Protein AF-X0XQC6-F1 (afdb_monomer_lite)

Sequence (121 aa):
GDVLLTGLYGLITTVMGTFATTIQLWHTPTLGAVQVDLCGAHATISDYLAGTFFTITGAHGDAMVSGNGTEGVGVASFETNLVILVPGTISLNVGAAGNDGVIQWVIHWIPLSEQSDLVLA

Secondary structure (DSSP, 8-state):
--EEEEEEEEEEEE---SS-B-EEEEEEETTT---EESSBPPS-B-SPPTT-EEE--SSTTPBPEE-TT-TTSPPTTGGG--EEE-SEEEEEEE-SS----EEEEEEEEEESSTT------

Radius of gyration: 14.42 Å; chains: 1; bounding box: 34×27×37 Å

Foldseek 3Di:
DKKKWLWKKKFWQFFKAQDWKKKFKWWQAPPPRDIFGQEAIAPTDHRAHGQKMWTGLRDGHHYIDIPGVVRVDYDPRSRRVTDMDHDTDMDMDMPPTDIPIDIDMDTDIDDPDPPDDDDDD

Structure (mmCIF, N/CA/C/O backbone):
data_AF-X0XQC6-F1
#
_entry.id   AF-X0XQC6-F1
#
loop_
_atom_site.group_PDB
_atom_site.id
_atom_site.type_symbol
_atom_site.label_atom_id
_atom_site.label_alt_id
_atom_site.label_comp_id
_atom_site.label_asym_id
_atom_site.label_entity_id
_atom_site.label_seq_id
_atom_site.pdbx_PDB_ins_code
_atom_site.Cartn_x
_atom_site.Cartn_y
_atom_s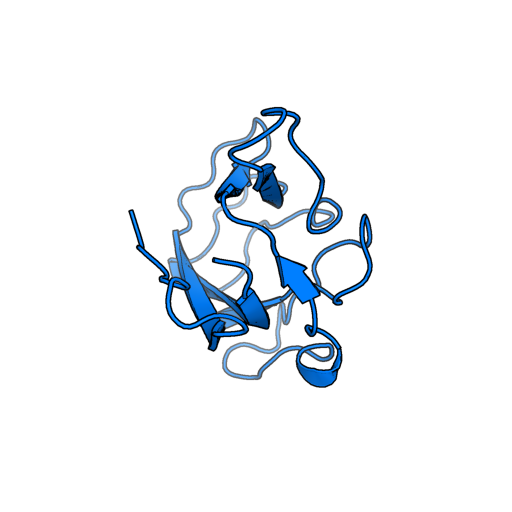ite.Cartn_z
_atom_site.occupancy
_atom_site.B_iso_or_equiv
_atom_site.auth_seq_id
_atom_site.auth_comp_id
_atom_site.auth_asym_id
_atom_site.auth_atom_id
_atom_site.pdbx_PDB_model_num
ATOM 1 N N . GLY A 1 1 ? -15.294 0.545 13.118 1.00 87.50 1 GLY A N 1
ATOM 2 C CA . GLY A 1 1 ? -14.548 0.804 14.365 1.00 87.50 1 GLY A CA 1
ATOM 3 C C . GLY A 1 1 ? -13.092 1.066 14.038 1.00 87.50 1 GLY A C 1
ATOM 4 O O . GLY A 1 1 ? -12.714 0.876 12.887 1.00 87.50 1 GLY A O 1
ATOM 5 N N . ASP A 1 2 ? -12.296 1.482 15.023 1.00 92.88 2 ASP A N 1
ATOM 6 C CA . ASP A 1 2 ? -10.854 1.717 14.854 1.00 92.88 2 ASP A CA 1
ATOM 7 C C . ASP A 1 2 ? -10.100 0.409 14.551 1.00 92.88 2 ASP A C 1
ATOM 9 O O . ASP A 1 2 ? -10.469 -0.673 15.027 1.00 92.88 2 ASP A O 1
ATOM 13 N N . VAL A 1 3 ? -9.023 0.492 13.775 1.00 94.56 3 VAL A N 1
ATOM 14 C CA . VAL A 1 3 ? -8.181 -0.655 13.410 1.00 94.56 3 VAL A CA 1
ATOM 15 C C . VAL A 1 3 ? -6.715 -0.355 13.675 1.00 94.56 3 VAL A C 1
ATOM 17 O O . VAL A 1 3 ? -6.263 0.776 13.517 1.00 94.56 3 VAL A O 1
ATOM 20 N N . LEU A 1 4 ? -5.961 -1.385 14.048 1.00 93.31 4 LEU A N 1
ATOM 21 C CA . LEU A 1 4 ? -4.507 -1.348 14.018 1.00 93.31 4 LEU A CA 1
ATOM 22 C C . LEU A 1 4 ? -4.056 -1.920 12.679 1.00 93.31 4 LEU A C 1
ATOM 24 O O . LEU A 1 4 ? -4.170 -3.122 12.444 1.00 93.31 4 LEU A O 1
ATOM 28 N N . LEU A 1 5 ? -3.541 -1.062 11.809 1.00 91.88 5 LEU A N 1
ATOM 29 C CA . LEU A 1 5 ? -2.798 -1.470 10.631 1.00 91.88 5 LEU A CA 1
ATOM 30 C C . LEU A 1 5 ? -1.484 -2.100 11.095 1.00 91.88 5 LEU A C 1
ATOM 32 O O . LEU A 1 5 ? -0.749 -1.484 11.864 1.00 91.88 5 LEU A O 1
ATOM 36 N N . THR A 1 6 ? -1.209 -3.328 10.661 1.00 90.69 6 THR A N 1
ATOM 37 C CA . THR A 1 6 ? 0.029 -4.052 10.994 1.00 90.69 6 THR A CA 1
ATOM 38 C C . THR A 1 6 ? 0.934 -4.268 9.789 1.00 90.69 6 THR A C 1
ATOM 40 O O . THR A 1 6 ? 2.108 -4.591 9.945 1.00 90.69 6 THR A O 1
ATOM 43 N N . GLY A 1 7 ? 0.407 -4.070 8.583 1.00 89.56 7 GLY A N 1
ATOM 44 C CA . GLY A 1 7 ? 1.179 -4.074 7.352 1.00 89.56 7 GLY A CA 1
ATOM 45 C C . GLY A 1 7 ? 0.375 -3.482 6.206 1.00 89.56 7 GLY A C 1
ATOM 46 O O . GLY A 1 7 ? -0.808 -3.779 6.051 1.00 89.56 7 GLY A O 1
ATOM 47 N N . LEU A 1 8 ? 1.026 -2.660 5.391 1.00 91.88 8 LEU A N 1
ATOM 48 C CA . LEU A 1 8 ? 0.468 -2.108 4.164 1.00 91.88 8 LEU A CA 1
ATOM 49 C C . LEU A 1 8 ? 1.566 -2.093 3.118 1.00 91.88 8 LEU A C 1
ATOM 51 O O . LEU A 1 8 ? 2.580 -1.422 3.302 1.00 91.88 8 LEU A O 1
ATOM 55 N N . TYR A 1 9 ? 1.356 -2.823 2.030 1.00 91.50 9 TYR A N 1
ATOM 56 C CA . TYR A 1 9 ? 2.328 -2.863 0.954 1.00 91.50 9 TYR A CA 1
ATOM 57 C C . TYR A 1 9 ? 1.686 -2.924 -0.418 1.00 91.50 9 TYR A C 1
ATOM 59 O O . TYR A 1 9 ? 0.596 -3.467 -0.598 1.00 91.50 9 TYR A O 1
ATOM 67 N N . GLY A 1 10 ? 2.400 -2.354 -1.380 1.00 93.25 10 GLY A N 1
ATOM 68 C CA . GLY A 1 10 ? 2.106 -2.447 -2.797 1.00 93.25 10 GLY A CA 1
ATOM 69 C C . GLY A 1 10 ? 3.060 -3.429 -3.462 1.00 93.25 10 GLY A C 1
ATOM 70 O O . GLY A 1 10 ? 4.248 -3.459 -3.147 1.00 93.25 10 GLY A O 1
ATOM 71 N N . LEU A 1 11 ? 2.551 -4.219 -4.395 1.00 93.88 11 LEU A N 1
ATOM 72 C CA . LEU A 1 11 ? 3.332 -5.068 -5.285 1.00 93.88 11 LEU A CA 1
ATOM 73 C C . LEU A 1 11 ? 3.068 -4.632 -6.721 1.00 93.88 11 LEU A C 1
ATOM 75 O O . LEU A 1 11 ? 1.923 -4.676 -7.177 1.00 93.88 11 LEU A O 1
ATOM 79 N N . ILE A 1 12 ? 4.113 -4.250 -7.453 1.00 93.94 12 ILE A N 1
ATOM 80 C CA . ILE A 1 12 ? 3.983 -4.047 -8.896 1.00 93.94 12 ILE A CA 1
ATOM 81 C C . ILE A 1 12 ? 3.737 -5.404 -9.550 1.00 93.94 12 ILE A C 1
ATOM 83 O O . ILE A 1 12 ? 4.569 -6.309 -9.486 1.00 93.94 12 ILE A O 1
ATOM 87 N N . THR A 1 13 ? 2.591 -5.523 -10.208 1.00 95.12 13 THR A N 1
ATOM 88 C CA . THR A 1 13 ? 2.195 -6.709 -10.980 1.00 95.12 13 THR A CA 1
ATOM 89 C C . THR A 1 13 ? 2.429 -6.517 -12.476 1.00 95.12 13 THR A C 1
ATOM 91 O O . THR A 1 13 ? 2.660 -7.488 -13.189 1.00 95.12 13 THR A O 1
ATOM 94 N N . THR A 1 14 ? 2.427 -5.265 -12.943 1.00 95.19 14 THR A N 1
ATOM 95 C CA . THR A 1 14 ? 2.750 -4.874 -14.321 1.00 95.19 14 THR A CA 1
ATOM 96 C C . THR A 1 14 ? 3.786 -3.764 -14.289 1.00 95.19 14 THR A C 1
ATOM 98 O O . THR A 1 14 ? 3.573 -2.780 -13.586 1.00 95.19 14 THR A O 1
ATOM 101 N N . VAL A 1 15 ? 4.880 -3.936 -15.039 1.00 93.31 15 VAL A N 1
ATOM 102 C CA . VAL A 1 15 ? 6.027 -3.012 -15.105 1.00 93.31 15 VAL A CA 1
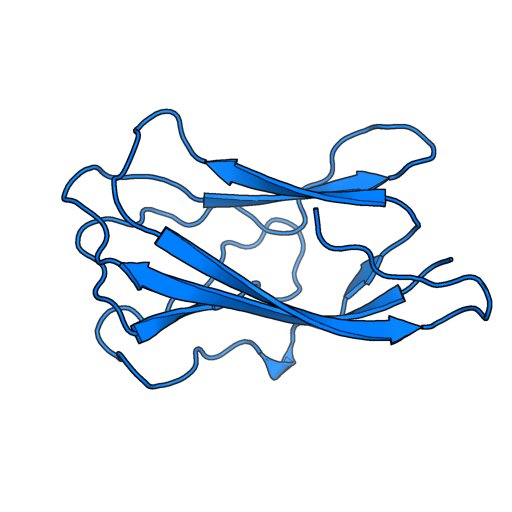ATOM 103 C C . VAL A 1 15 ? 5.565 -1.560 -15.252 1.00 93.31 15 VAL A C 1
ATOM 105 O O . VAL A 1 15 ? 4.695 -1.267 -16.072 1.00 93.31 15 VAL A O 1
ATOM 108 N N . MET A 1 16 ? 6.163 -0.656 -14.476 1.00 93.44 16 MET A N 1
ATOM 109 C CA . MET A 1 16 ? 5.921 0.778 -14.623 1.00 93.44 16 MET A CA 1
ATOM 110 C C . MET A 1 16 ? 6.582 1.271 -15.910 1.00 93.44 16 MET A C 1
ATOM 112 O O . MET A 1 16 ? 7.739 0.956 -16.178 1.00 93.44 16 MET A O 1
ATOM 116 N N . GLY A 1 17 ? 5.876 2.089 -16.681 1.00 91.88 17 GLY A N 1
ATOM 117 C CA . GLY A 1 17 ? 6.438 2.784 -17.833 1.00 91.88 17 GLY A CA 1
ATOM 118 C C . GLY A 1 17 ? 7.489 3.830 -17.447 1.00 91.88 17 GLY A C 1
ATOM 119 O O . GLY A 1 17 ? 7.773 4.070 -16.269 1.00 91.88 17 GLY A O 1
ATOM 120 N N . THR A 1 18 ? 8.008 4.508 -18.467 1.00 91.25 18 THR A N 1
ATOM 121 C CA . THR A 1 18 ? 9.096 5.496 -18.363 1.00 91.25 18 THR A CA 1
ATOM 122 C C . THR A 1 18 ? 8.656 6.842 -17.781 1.00 91.25 18 THR A C 1
ATOM 124 O O . THR A 1 18 ? 9.492 7.685 -17.451 1.00 91.25 18 THR A O 1
ATOM 127 N N . PHE A 1 19 ? 7.347 7.083 -17.657 1.00 91.38 19 PHE A N 1
ATOM 128 C CA . PHE A 1 19 ? 6.832 8.311 -17.062 1.00 91.38 19 PHE A CA 1
ATOM 129 C C . PHE A 1 19 ? 7.058 8.316 -15.551 1.00 91.38 19 PHE A C 1
ATOM 131 O O . PHE A 1 19 ? 6.563 7.455 -14.826 1.00 91.38 19 PHE A O 1
ATOM 138 N N . ALA A 1 20 ? 7.795 9.326 -15.092 1.00 90.19 20 ALA A N 1
ATOM 139 C CA . ALA A 1 20 ? 8.021 9.610 -13.685 1.00 90.19 20 ALA A CA 1
ATOM 140 C C . ALA A 1 20 ? 6.706 9.969 -12.979 1.00 90.19 20 ALA A C 1
ATOM 142 O O . ALA A 1 20 ? 6.171 11.065 -13.162 1.00 90.19 20 ALA A O 1
ATOM 143 N N . THR A 1 21 ? 6.219 9.061 -12.139 1.00 92.00 21 THR A N 1
ATOM 144 C CA . THR A 1 21 ? 4.983 9.236 -11.371 1.00 92.00 21 THR A CA 1
ATOM 145 C C . THR A 1 21 ? 5.291 9.213 -9.880 1.00 92.00 21 THR A C 1
ATOM 147 O O . THR A 1 21 ? 6.165 8.483 -9.429 1.00 92.00 21 THR A O 1
ATOM 150 N N . THR A 1 22 ? 4.589 10.009 -9.083 1.00 93.25 22 THR A N 1
ATOM 151 C CA . THR A 1 22 ? 4.646 9.910 -7.619 1.00 93.25 22 THR A CA 1
ATOM 152 C C . THR A 1 22 ? 3.413 9.178 -7.115 1.00 93.25 22 THR A C 1
ATOM 154 O O . THR A 1 22 ? 2.336 9.286 -7.703 1.00 93.25 22 THR A O 1
ATOM 157 N N . ILE A 1 23 ? 3.568 8.428 -6.028 1.00 93.31 23 ILE A N 1
ATOM 158 C CA . ILE A 1 23 ? 2.457 7.763 -5.346 1.00 93.31 23 ILE A CA 1
ATOM 159 C C . ILE A 1 23 ? 2.461 8.145 -3.875 1.00 93.31 23 ILE A C 1
ATOM 161 O O . ILE A 1 23 ? 3.522 8.283 -3.267 1.00 93.31 23 ILE A O 1
ATOM 165 N N . GLN A 1 24 ? 1.276 8.322 -3.307 1.00 93.62 24 GLN A N 1
ATOM 166 C CA . GLN A 1 24 ? 1.066 8.653 -1.904 1.00 93.62 24 GLN A CA 1
ATOM 167 C C . GLN A 1 24 ? -0.204 7.968 -1.404 1.00 93.62 24 GLN A C 1
ATOM 169 O O . GLN A 1 24 ? -1.163 7.818 -2.156 1.00 93.62 24 GLN A O 1
ATOM 174 N N . LEU A 1 25 ? -0.221 7.556 -0.140 1.00 93.75 25 LEU A N 1
ATOM 175 C CA . LEU A 1 25 ? -1.418 7.026 0.500 1.00 93.75 25 LEU A CA 1
ATOM 176 C C . LEU A 1 25 ? -2.013 8.078 1.429 1.00 93.75 25 LEU A C 1
ATOM 178 O O . LEU A 1 25 ? -1.316 8.689 2.245 1.00 93.75 25 LEU A O 1
ATOM 182 N N . TRP A 1 26 ? -3.319 8.261 1.306 1.00 94.19 26 TRP A N 1
ATOM 183 C CA . TRP A 1 26 ? -4.101 9.181 2.113 1.00 94.19 26 TRP A CA 1
ATOM 184 C C . TRP A 1 26 ? -5.113 8.428 2.949 1.00 94.19 26 TRP A C 1
ATOM 186 O O . TRP A 1 26 ? -5.678 7.436 2.497 1.00 94.19 26 TRP A O 1
ATOM 196 N N . HIS A 1 27 ? -5.373 8.935 4.146 1.00 94.00 27 HIS A N 1
ATOM 197 C CA . HIS A 1 27 ? -6.487 8.510 4.971 1.00 94.00 27 HIS A CA 1
ATOM 198 C C . HIS A 1 27 ? -7.483 9.660 5.114 1.00 94.00 27 HIS A C 1
ATOM 200 O O . HIS A 1 27 ? -7.119 10.758 5.530 1.00 94.00 27 HIS A O 1
ATOM 206 N N . THR A 1 28 ? -8.750 9.397 4.810 1.00 94.94 28 THR A N 1
ATOM 207 C CA . THR A 1 28 ? -9.844 10.349 5.017 1.00 94.94 28 THR A CA 1
ATOM 208 C C . THR A 1 28 ? -10.780 9.797 6.090 1.00 94.94 28 THR A C 1
ATOM 210 O O . THR A 1 28 ? -11.549 8.872 5.800 1.00 94.94 28 THR A O 1
ATOM 213 N N . PRO A 1 29 ? -10.737 10.333 7.324 1.00 94.56 29 PRO A N 1
ATOM 214 C CA . PRO A 1 29 ? -11.663 9.959 8.383 1.00 94.56 29 PRO A CA 1
ATOM 215 C C . PRO A 1 29 ? -13.114 10.254 7.993 1.00 94.56 29 PRO A C 1
ATOM 217 O O . PRO A 1 29 ? -13.424 11.302 7.423 1.00 94.56 29 PRO A O 1
ATOM 220 N N . THR A 1 30 ? -14.024 9.354 8.363 1.00 92.94 30 THR A N 1
ATOM 221 C CA . THR A 1 30 ? -15.472 9.503 8.122 1.00 92.94 30 THR A CA 1
ATOM 222 C C . THR A 1 30 ? -16.025 10.735 8.837 1.00 92.94 30 THR A C 1
ATOM 224 O O . THR A 1 30 ? -16.863 11.461 8.306 1.00 92.94 30 THR A O 1
ATOM 227 N N . LEU A 1 31 ? -15.537 10.985 10.054 1.00 89.75 31 LEU A N 1
ATOM 228 C CA . LEU A 1 31 ? -15.865 12.169 10.841 1.00 89.75 31 LEU A CA 1
ATOM 229 C C . LEU A 1 31 ? -14.817 13.252 10.574 1.00 89.75 31 LEU A C 1
ATOM 231 O O . LEU A 1 31 ? -13.625 13.026 10.750 1.00 89.75 31 LEU A O 1
ATOM 235 N N . GLY A 1 32 ? -15.262 14.437 10.161 1.00 81.62 32 GLY A N 1
ATOM 236 C CA . GLY A 1 32 ? -14.391 15.577 9.857 1.00 81.62 32 GLY A CA 1
ATOM 237 C C . GLY A 1 32 ? -13.966 15.677 8.389 1.00 81.62 32 GLY A C 1
ATOM 238 O O . GLY A 1 32 ? -13.759 16.794 7.930 1.00 81.62 32 GLY A O 1
ATOM 239 N N . ALA A 1 33 ? -13.911 14.561 7.646 1.00 83.12 33 ALA A N 1
ATOM 240 C CA . ALA A 1 33 ? -13.690 14.498 6.191 1.00 83.12 33 ALA A CA 1
ATOM 241 C C . ALA A 1 33 ? -12.462 15.274 5.661 1.00 83.12 33 ALA A C 1
ATOM 243 O O . ALA A 1 33 ? -12.389 15.597 4.475 1.00 83.12 33 ALA A O 1
ATOM 244 N N . VAL A 1 34 ? -11.487 15.566 6.526 1.00 91.56 34 VAL A N 1
ATOM 245 C CA . VAL A 1 34 ? -10.213 16.176 6.136 1.00 91.56 34 VAL A CA 1
ATOM 246 C C . VAL A 1 34 ? -9.238 15.062 5.803 1.00 91.56 34 VAL A C 1
ATOM 248 O O . VAL A 1 34 ? -8.988 14.180 6.619 1.00 91.56 34 VAL A O 1
ATOM 251 N N . GLN A 1 35 ? -8.686 15.118 4.601 1.00 91.19 35 GLN A N 1
ATOM 252 C CA . GLN A 1 35 ? -7.678 14.178 4.151 1.00 91.19 35 GLN A CA 1
ATOM 253 C C . GLN A 1 35 ? -6.373 14.360 4.935 1.00 91.19 35 GLN A C 1
ATOM 255 O O . GLN A 1 35 ? -5.889 15.482 5.094 1.00 91.19 35 GLN A O 1
ATOM 260 N N . VAL A 1 36 ? -5.806 13.253 5.404 1.00 91.56 36 VAL A N 1
ATOM 261 C CA . VAL A 1 36 ? -4.548 13.203 6.151 1.00 91.56 36 VAL A CA 1
ATOM 262 C C . VAL A 1 36 ? -3.558 12.318 5.406 1.00 91.56 36 VAL A C 1
ATOM 264 O O . VAL A 1 36 ? -3.908 11.247 4.907 1.00 91.56 36 VAL A O 1
ATOM 267 N N . ASP A 1 37 ? -2.306 12.756 5.356 1.00 91.88 37 ASP A N 1
ATOM 268 C CA . ASP A 1 37 ? -1.223 11.981 4.763 1.00 91.88 37 ASP A CA 1
ATOM 269 C C . ASP A 1 37 ? -0.883 10.776 5.647 1.00 91.88 37 ASP A C 1
ATOM 271 O O . ASP A 1 37 ? -0.420 10.935 6.780 1.00 91.88 37 ASP A O 1
ATOM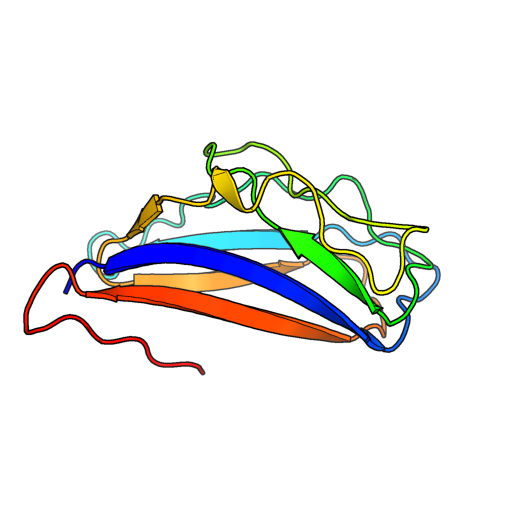 275 N N . LEU A 1 38 ? -1.102 9.565 5.123 1.00 91.19 38 LEU A N 1
ATOM 276 C CA . LEU A 1 38 ? -0.692 8.325 5.791 1.00 91.19 38 LEU A CA 1
ATOM 277 C C . LEU A 1 38 ? 0.820 8.098 5.636 1.00 91.19 38 LEU A C 1
ATOM 279 O O . LEU A 1 38 ? 1.472 7.550 6.518 1.00 91.19 38 LEU A O 1
ATOM 283 N N . CYS A 1 39 ? 1.373 8.564 4.519 1.00 92.44 39 CYS A N 1
ATOM 284 C CA . CYS A 1 39 ? 2.800 8.655 4.240 1.00 92.44 39 CYS A CA 1
ATOM 285 C C . CYS A 1 39 ? 3.068 9.887 3.362 1.00 92.44 39 CYS A C 1
ATOM 287 O O . CYS A 1 39 ? 2.146 10.456 2.770 1.00 92.44 39 CYS A O 1
ATOM 289 N N . GLY A 1 40 ? 4.329 10.283 3.243 1.00 92.19 40 GLY A N 1
ATOM 290 C CA . GLY A 1 40 ? 4.790 11.218 2.221 1.00 92.19 40 GLY A CA 1
ATOM 291 C C . GLY A 1 40 ? 4.758 10.587 0.828 1.00 92.19 40 GLY A C 1
ATOM 292 O O . GLY A 1 40 ? 4.720 9.362 0.673 1.00 92.19 40 GLY A O 1
ATOM 293 N N . ALA A 1 41 ? 4.768 11.426 -0.206 1.00 89.88 41 ALA A N 1
ATOM 294 C CA . ALA A 1 41 ? 4.834 10.949 -1.584 1.00 89.88 41 ALA A CA 1
ATOM 295 C C . ALA A 1 41 ? 6.174 10.237 -1.852 1.00 89.88 41 ALA A C 1
ATOM 297 O O . ALA A 1 41 ? 7.235 10.735 -1.474 1.00 89.88 41 ALA A O 1
ATOM 298 N N . HIS A 1 42 ? 6.138 9.093 -2.540 1.00 88.00 42 HIS A N 1
ATOM 299 C CA . HIS A 1 42 ? 7.349 8.461 -3.062 1.00 88.00 42 HIS A CA 1
ATOM 300 C C . HIS A 1 42 ? 8.041 9.409 -4.050 1.00 88.00 42 HIS A C 1
ATOM 302 O O . HIS A 1 42 ? 7.366 10.053 -4.856 1.00 88.00 42 HIS A O 1
ATOM 308 N N . ALA A 1 43 ? 9.377 9.456 -4.018 1.00 82.94 43 ALA A N 1
ATOM 309 C CA . ALA A 1 43 ? 10.163 10.425 -4.780 1.00 82.94 43 ALA A CA 1
ATOM 310 C C . ALA A 1 43 ? 9.839 10.397 -6.281 1.00 82.94 43 ALA A C 1
ATOM 312 O O . ALA A 1 43 ? 9.555 11.440 -6.860 1.00 82.94 43 ALA A O 1
ATOM 313 N N . THR A 1 44 ? 9.868 9.215 -6.904 1.00 89.81 44 THR A N 1
ATOM 314 C CA . THR A 1 44 ? 9.375 8.929 -8.265 1.00 89.81 44 THR A CA 1
ATOM 315 C C . THR A 1 44 ? 9.378 7.413 -8.484 1.00 89.81 44 THR A C 1
ATOM 317 O O . THR A 1 44 ? 10.303 6.739 -8.035 1.00 89.81 44 THR A O 1
ATOM 320 N N . ILE A 1 45 ? 8.371 6.879 -9.170 1.00 90.75 45 ILE A N 1
ATOM 321 C CA . ILE A 1 45 ? 8.340 5.521 -9.718 1.00 90.75 45 ILE A CA 1
ATOM 322 C C . ILE A 1 45 ? 8.328 5.605 -11.251 1.00 90.75 45 ILE A C 1
ATOM 324 O O . ILE A 1 45 ? 7.464 6.252 -11.839 1.00 90.75 45 ILE A O 1
ATOM 328 N N . SER A 1 46 ? 9.322 4.994 -11.889 1.00 92.44 46 SER A N 1
ATOM 329 C CA . SER A 1 46 ? 9.482 4.913 -13.349 1.00 92.44 46 SER A CA 1
ATOM 330 C C . SER A 1 46 ? 10.394 3.739 -13.674 1.00 92.44 46 SER A C 1
ATOM 332 O O . SER A 1 46 ? 11.417 3.586 -13.008 1.00 92.44 46 SER A O 1
ATOM 334 N N . ASP A 1 47 ? 10.041 2.927 -14.668 1.00 92.44 47 ASP A N 1
ATOM 335 C CA . ASP A 1 47 ? 10.802 1.733 -15.077 1.00 92.44 47 ASP A CA 1
ATOM 336 C C . ASP A 1 47 ? 10.961 0.660 -13.981 1.00 92.44 47 ASP A C 1
ATOM 338 O O . ASP A 1 47 ? 11.844 -0.194 -14.047 1.00 92.44 47 ASP A O 1
ATOM 342 N N . TYR A 1 48 ? 10.107 0.683 -12.953 1.00 92.44 48 TYR A N 1
ATOM 343 C CA . TYR A 1 48 ? 10.139 -0.328 -11.897 1.00 92.44 48 TYR A CA 1
ATOM 344 C C . TYR A 1 48 ? 9.540 -1.629 -12.415 1.00 92.44 48 TYR A C 1
ATOM 346 O O . TYR A 1 48 ? 8.456 -1.649 -13.006 1.00 92.44 48 TYR A O 1
ATOM 354 N N . LEU A 1 49 ? 10.240 -2.726 -12.156 1.00 92.75 49 LEU A N 1
ATOM 355 C CA . LEU A 1 49 ? 9.865 -4.037 -12.654 1.00 92.75 49 LEU A CA 1
ATOM 356 C C . LEU A 1 49 ? 8.692 -4.645 -11.872 1.00 92.75 49 LEU A C 1
ATOM 358 O O . LEU A 1 49 ? 8.408 -4.294 -10.724 1.00 92.75 49 LEU A O 1
ATOM 362 N N . ALA A 1 50 ? 8.009 -5.598 -12.509 1.00 93.50 50 ALA A N 1
ATOM 363 C CA . ALA A 1 50 ? 7.066 -6.459 -11.811 1.00 93.50 50 ALA A CA 1
ATOM 364 C C . ALA A 1 50 ? 7.805 -7.290 -10.751 1.00 93.50 50 ALA A C 1
ATOM 366 O O . ALA A 1 50 ? 8.902 -7.788 -10.998 1.00 93.50 50 ALA A O 1
ATOM 367 N N . GLY A 1 51 ? 7.198 -7.442 -9.575 1.00 93.12 51 GLY A N 1
ATOM 368 C CA . GLY A 1 51 ? 7.848 -8.049 -8.412 1.00 93.12 51 GLY A CA 1
ATOM 369 C C . GLY A 1 51 ? 8.479 -7.043 -7.446 1.00 93.12 51 GLY A C 1
ATOM 370 O O . GLY A 1 51 ? 8.944 -7.456 -6.383 1.00 93.12 51 GLY A O 1
ATOM 371 N N . THR A 1 52 ? 8.483 -5.748 -7.773 1.00 93.19 52 THR A N 1
ATOM 372 C CA . THR A 1 52 ? 8.959 -4.703 -6.862 1.00 93.19 52 THR A CA 1
ATOM 373 C C . THR A 1 52 ? 7.912 -4.382 -5.801 1.00 93.19 52 THR A C 1
ATOM 375 O O . THR A 1 52 ? 6.749 -4.099 -6.110 1.00 93.19 52 THR A O 1
ATOM 378 N N . PHE A 1 53 ? 8.348 -4.411 -4.543 1.00 92.62 53 PHE A N 1
ATOM 379 C CA . PHE A 1 53 ? 7.528 -4.092 -3.380 1.00 92.62 53 PHE A CA 1
ATOM 380 C C . PHE A 1 53 ? 7.663 -2.621 -2.967 1.00 92.62 53 PHE A C 1
ATOM 382 O O . PHE A 1 53 ? 8.721 -2.008 -3.133 1.00 92.62 53 PHE A O 1
ATOM 389 N N . PHE A 1 54 ? 6.597 -2.095 -2.365 1.00 90.88 54 PHE A N 1
ATOM 390 C CA . PHE A 1 54 ? 6.510 -0.776 -1.740 1.00 90.88 54 PHE A CA 1
ATOM 391 C C . PHE A 1 54 ? 5.864 -0.896 -0.377 1.00 90.88 54 PHE A C 1
ATOM 393 O O . PHE A 1 54 ? 4.945 -1.691 -0.203 1.00 90.88 54 PHE A O 1
ATOM 400 N N . THR A 1 55 ? 6.273 -0.057 0.559 1.00 92.50 55 THR A N 1
ATOM 401 C CA . THR A 1 55 ? 5.651 0.027 1.878 1.00 92.50 55 THR A CA 1
ATOM 402 C C . THR A 1 55 ? 5.725 1.451 2.414 1.00 92.50 55 THR A C 1
ATOM 404 O O . THR A 1 55 ? 6.561 2.248 1.984 1.00 92.50 55 THR A O 1
ATOM 407 N N . ILE A 1 56 ? 4.853 1.773 3.366 1.00 91.81 56 ILE A N 1
ATOM 408 C CA . ILE A 1 56 ? 5.038 2.946 4.227 1.00 91.81 56 ILE A CA 1
ATOM 409 C C . ILE A 1 56 ? 6.142 2.660 5.263 1.00 91.81 56 ILE A C 1
ATOM 411 O O . ILE A 1 56 ? 6.593 1.522 5.380 1.00 91.81 56 ILE A O 1
ATOM 415 N N . THR A 1 57 ? 6.596 3.683 5.990 1.00 88.56 57 THR A N 1
ATOM 416 C CA . THR A 1 57 ? 7.532 3.516 7.121 1.00 88.56 57 THR A CA 1
ATOM 417 C C . THR A 1 57 ? 6.831 3.491 8.478 1.00 88.56 57 THR A C 1
ATOM 419 O O . THR A 1 57 ? 7.463 3.223 9.497 1.00 88.56 57 THR A O 1
ATOM 422 N N . GLY A 1 58 ? 5.531 3.802 8.508 1.00 84.19 58 GLY A N 1
ATOM 423 C CA . GLY A 1 58 ? 4.754 4.033 9.729 1.00 84.19 58 GLY A CA 1
ATOM 424 C C . GLY A 1 58 ? 4.913 5.438 10.320 1.00 84.19 58 GLY A C 1
ATOM 425 O O . GLY A 1 58 ? 4.138 5.819 11.196 1.00 84.19 58 GLY A O 1
ATOM 426 N N . ALA A 1 59 ? 5.862 6.244 9.828 1.00 86.50 59 ALA A N 1
ATOM 427 C CA . ALA A 1 59 ? 5.992 7.648 10.197 1.00 86.50 59 ALA A CA 1
ATOM 428 C C . ALA A 1 59 ? 5.140 8.537 9.276 1.00 86.50 59 ALA A C 1
ATOM 430 O O . ALA A 1 59 ? 5.237 8.485 8.050 1.00 86.50 59 ALA A O 1
ATOM 431 N N . HIS A 1 60 ? 4.302 9.383 9.875 1.00 83.75 60 HIS A N 1
ATOM 432 C CA . HIS A 1 60 ? 3.423 10.281 9.127 1.00 83.75 60 HIS A CA 1
ATOM 433 C C . HIS A 1 60 ? 4.242 11.278 8.298 1.00 83.75 60 HIS A C 1
ATOM 435 O O . HIS A 1 60 ? 5.157 11.920 8.814 1.00 83.75 60 HIS A O 1
ATOM 441 N N . GLY A 1 61 ? 3.885 11.427 7.020 1.00 84.06 61 GLY A N 1
ATOM 442 C CA . GLY A 1 61 ? 4.568 12.327 6.085 1.00 84.06 61 GLY A CA 1
ATOM 443 C C . GLY A 1 61 ? 5.934 11.839 5.588 1.00 84.06 61 GLY A C 1
ATOM 444 O O . GLY A 1 61 ? 6.497 12.470 4.695 1.00 84.06 61 GLY A O 1
ATOM 445 N N . ASP A 1 62 ? 6.448 10.718 6.099 1.00 91.38 62 ASP A N 1
ATOM 446 C CA . ASP A 1 62 ? 7.684 10.113 5.604 1.00 91.38 62 ASP A CA 1
ATOM 447 C C . ASP A 1 62 ? 7.426 9.336 4.310 1.00 91.38 62 ASP A C 1
ATOM 449 O O . ASP A 1 62 ? 6.383 8.692 4.151 1.00 91.38 62 ASP A O 1
ATOM 453 N N . ALA A 1 63 ? 8.339 9.452 3.350 1.00 91.81 63 ALA A N 1
ATOM 454 C CA . ALA A 1 63 ? 8.130 8.914 2.012 1.00 91.81 63 ALA A CA 1
ATOM 455 C C . ALA A 1 63 ? 8.042 7.381 2.033 1.00 91.81 63 ALA A C 1
ATOM 457 O O . ALA A 1 63 ? 8.705 6.715 2.826 1.00 91.81 63 ALA A O 1
ATOM 458 N N . MET A 1 64 ? 7.244 6.808 1.125 1.00 91.25 64 MET A N 1
ATOM 459 C CA . MET A 1 64 ? 7.245 5.355 0.937 1.00 91.25 64 MET A CA 1
ATOM 460 C C . MET A 1 64 ? 8.640 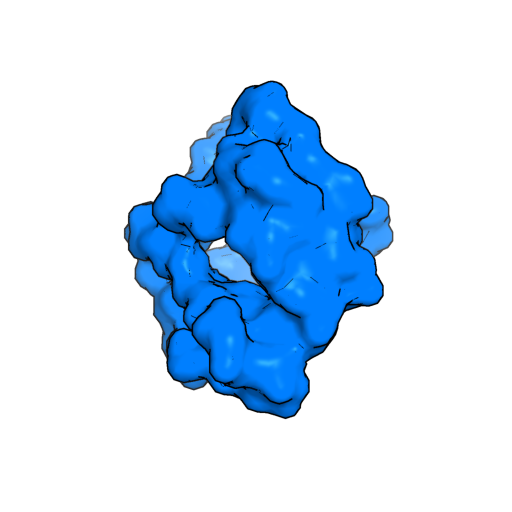4.848 0.571 1.00 91.25 64 MET A C 1
ATOM 462 O O . MET A 1 64 ? 9.390 5.513 -0.147 1.00 91.25 64 MET A O 1
ATOM 466 N N . VAL A 1 65 ? 8.932 3.623 0.989 1.00 90.94 65 VAL A N 1
ATOM 467 C CA . VAL A 1 65 ? 10.160 2.910 0.639 1.00 90.94 65 VAL A CA 1
ATOM 468 C C . VAL A 1 65 ? 9.835 1.876 -0.430 1.00 90.94 65 VAL A C 1
ATOM 470 O O . VAL A 1 65 ? 8.768 1.256 -0.405 1.00 90.94 65 VAL A O 1
ATOM 473 N N . SER A 1 66 ? 10.754 1.682 -1.371 1.00 90.38 66 SER A N 1
ATOM 474 C CA . SER A 1 66 ? 10.631 0.695 -2.439 1.00 90.38 66 SER A CA 1
ATOM 475 C C . SER A 1 66 ? 11.856 -0.211 -2.523 1.00 90.38 66 SER A C 1
ATOM 477 O O . SER A 1 66 ? 12.973 0.190 -2.200 1.00 90.38 66 SER A O 1
ATOM 479 N N . GLY A 1 67 ? 11.634 -1.446 -2.967 1.00 86.06 67 GLY A N 1
ATOM 480 C CA . GLY A 1 67 ? 12.679 -2.438 -3.234 1.00 86.06 67 GLY A CA 1
ATOM 481 C C . GLY A 1 67 ? 13.122 -2.451 -4.697 1.00 86.06 67 GLY A C 1
ATOM 482 O O . GLY A 1 67 ? 13.253 -3.523 -5.280 1.00 86.06 67 GLY A O 1
ATOM 483 N N . ASN A 1 68 ? 13.245 -1.288 -5.342 1.00 82.00 68 ASN A N 1
ATOM 484 C CA . ASN A 1 68 ? 13.619 -1.241 -6.758 1.00 82.00 68 ASN A CA 1
ATOM 485 C C . ASN A 1 68 ? 14.989 -1.903 -6.991 1.00 82.00 68 ASN A C 1
ATOM 487 O O . ASN A 1 68 ? 15.956 -1.567 -6.305 1.00 82.00 68 ASN A O 1
ATOM 491 N N . GLY A 1 69 ? 15.079 -2.824 -7.955 1.00 79.44 69 GLY A N 1
ATOM 492 C CA . GLY A 1 69 ? 16.282 -3.623 -8.207 1.00 79.44 69 GLY A CA 1
ATOM 493 C C . GLY A 1 69 ? 16.494 -4.790 -7.234 1.00 79.44 69 GLY A C 1
ATOM 494 O O . GLY A 1 69 ? 17.541 -5.438 -7.279 1.00 79.44 69 GLY A O 1
ATOM 495 N N . THR A 1 70 ? 15.535 -5.055 -6.341 1.00 83.75 70 THR A N 1
ATOM 496 C CA . THR A 1 70 ? 15.493 -6.241 -5.471 1.00 83.75 70 THR A CA 1
ATOM 497 C C . THR A 1 70 ? 14.180 -7.002 -5.663 1.00 83.75 70 THR A C 1
ATOM 499 O O . THR A 1 70 ? 13.505 -7.367 -4.700 1.00 83.75 70 THR A O 1
ATOM 502 N N . GLU A 1 71 ? 13.778 -7.204 -6.915 1.00 85.94 71 GLU A N 1
ATOM 503 C CA . GLU A 1 71 ? 12.523 -7.853 -7.287 1.00 85.94 71 GLU A CA 1
ATOM 504 C C . GLU A 1 71 ? 12.376 -9.221 -6.605 1.00 85.94 71 GLU A C 1
ATOM 506 O O . GLU A 1 71 ? 13.299 -10.038 -6.577 1.00 85.94 71 GLU A O 1
ATOM 511 N N . GLY A 1 72 ? 11.191 -9.482 -6.047 1.00 79.00 72 GLY A N 1
ATOM 512 C CA . GLY A 1 72 ? 10.915 -10.713 -5.302 1.00 79.00 72 GLY A CA 1
ATOM 513 C C . GLY A 1 72 ? 11.427 -10.720 -3.856 1.00 79.00 72 GLY A C 1
ATOM 514 O O . GLY A 1 72 ? 11.177 -11.689 -3.140 1.00 79.00 72 GLY A O 1
ATOM 515 N N . VAL A 1 73 ? 12.085 -9.648 -3.400 1.00 83.75 73 VAL A N 1
ATOM 516 C CA . VAL A 1 73 ? 12.512 -9.457 -2.007 1.00 83.75 73 VAL A CA 1
ATOM 517 C C . VAL A 1 73 ? 11.726 -8.303 -1.381 1.00 83.75 73 VAL A C 1
ATOM 519 O O . VAL A 1 73 ? 11.534 -7.255 -1.994 1.00 83.75 73 VAL A O 1
ATOM 522 N N . GLY A 1 74 ? 11.249 -8.504 -0.150 1.00 77.19 74 GLY A N 1
ATOM 523 C CA . GLY A 1 74 ? 10.524 -7.477 0.600 1.00 77.19 74 GLY A CA 1
ATOM 524 C C . GLY A 1 74 ? 11.391 -6.260 0.949 1.00 77.19 74 GLY A C 1
ATOM 525 O O . GLY A 1 74 ? 12.618 -6.326 0.946 1.00 77.19 74 GLY A O 1
ATOM 526 N N . VAL A 1 75 ? 10.738 -5.145 1.275 1.00 81.88 75 VAL A N 1
ATOM 527 C CA . VAL A 1 75 ? 11.395 -3.872 1.618 1.00 81.88 75 VAL A CA 1
ATOM 528 C C . VAL A 1 75 ? 11.655 -3.798 3.129 1.00 81.88 75 VAL A C 1
ATOM 530 O O . VAL A 1 75 ? 10.841 -4.278 3.918 1.00 81.88 75 VAL A O 1
ATOM 533 N N . ALA A 1 76 ? 12.763 -3.180 3.546 1.00 70.06 76 ALA A N 1
ATOM 534 C CA . ALA A 1 76 ? 12.965 -2.796 4.947 1.00 70.06 76 ALA A CA 1
ATOM 535 C C . ALA A 1 76 ? 11.922 -1.727 5.337 1.00 70.06 76 ALA A C 1
ATOM 537 O O . ALA A 1 76 ? 11.644 -0.876 4.498 1.00 70.06 76 ALA A O 1
ATOM 538 N N . SER A 1 77 ? 11.351 -1.790 6.550 1.00 79.00 77 SER A N 1
ATOM 539 C CA . SER A 1 77 ? 10.265 -0.944 7.113 1.00 79.00 77 SER A CA 1
ATOM 540 C C . SER A 1 77 ? 8.920 -1.640 7.338 1.00 79.00 77 SER A C 1
ATOM 542 O O . SER A 1 77 ? 8.019 -1.050 7.931 1.00 79.00 77 SER A O 1
ATOM 544 N N . PHE A 1 78 ? 8.762 -2.910 6.965 1.00 76.88 78 PHE A N 1
ATOM 545 C CA . PHE A 1 78 ? 7.542 -3.649 7.315 1.00 76.88 78 PHE A CA 1
ATOM 546 C C . PHE A 1 78 ? 7.308 -3.741 8.827 1.00 76.88 78 PHE A C 1
ATOM 548 O O . PHE A 1 78 ? 6.166 -3.742 9.282 1.00 76.88 78 PHE A O 1
ATOM 55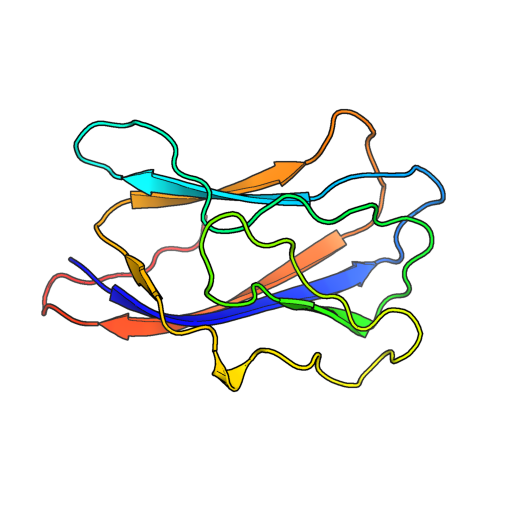5 N N . GLU A 1 79 ? 8.383 -3.807 9.605 1.00 74.00 79 GLU A N 1
ATOM 556 C CA . GLU A 1 79 ? 8.370 -3.918 11.058 1.00 74.00 79 GLU A CA 1
ATOM 557 C C . GLU A 1 79 ? 7.867 -2.653 11.770 1.00 74.00 79 GLU A C 1
ATOM 559 O O . GLU A 1 79 ? 7.447 -2.735 12.924 1.00 74.00 79 GLU A O 1
ATOM 564 N N . THR A 1 80 ? 7.876 -1.499 11.095 1.00 79.06 80 THR A N 1
ATOM 565 C CA . THR A 1 80 ? 7.456 -0.210 11.662 1.00 79.06 80 THR A CA 1
ATOM 566 C C . THR A 1 80 ? 6.082 0.258 11.175 1.00 79.06 80 THR A C 1
ATOM 568 O O . THR A 1 80 ? 5.605 1.291 11.632 1.00 79.06 80 THR A O 1
ATOM 571 N N . ASN A 1 81 ? 5.386 -0.525 10.341 1.00 81.25 81 ASN A N 1
ATOM 572 C CA . ASN A 1 81 ? 4.065 -0.226 9.753 1.00 81.25 81 ASN A CA 1
ATOM 573 C C . ASN A 1 81 ? 2.869 -0.237 10.723 1.00 81.25 81 ASN A C 1
ATOM 575 O O . ASN A 1 81 ? 1.727 -0.454 10.309 1.00 81.25 81 ASN A O 1
ATOM 579 N N . LEU A 1 82 ? 3.103 -0.034 12.015 1.00 88.12 82 LEU A N 1
ATOM 580 C CA . LEU A 1 82 ? 2.057 -0.084 13.027 1.00 88.12 82 LEU A CA 1
ATOM 581 C C . LEU A 1 82 ? 1.371 1.280 13.140 1.00 88.12 82 LEU A C 1
ATOM 583 O O . LEU A 1 82 ? 1.924 2.207 13.728 1.00 88.12 82 LEU A O 1
ATOM 587 N N . VAL A 1 83 ? 0.156 1.401 12.599 1.00 90.25 83 VAL A N 1
ATOM 588 C CA . VAL A 1 83 ? -0.615 2.659 12.602 1.00 90.25 83 VAL A CA 1
ATOM 589 C C . VAL A 1 83 ? -2.048 2.400 13.057 1.00 90.25 83 VAL A C 1
ATOM 591 O O . VAL A 1 83 ? -2.705 1.485 12.570 1.00 90.25 83 VAL A O 1
ATOM 594 N N . ILE A 1 84 ? -2.562 3.212 13.983 1.00 92.56 84 ILE A N 1
ATOM 595 C CA . ILE A 1 84 ? -3.982 3.171 14.359 1.00 92.56 84 ILE A CA 1
ATOM 596 C C . ILE A 1 84 ? -4.768 4.059 13.398 1.00 92.56 84 ILE A C 1
ATOM 598 O O . ILE A 1 84 ? -4.443 5.234 13.231 1.00 92.56 84 ILE A O 1
ATOM 602 N N . LEU A 1 85 ? -5.821 3.508 12.801 1.00 92.81 85 LEU A N 1
ATOM 603 C CA . LEU A 1 85 ? -6.731 4.225 11.916 1.00 92.81 85 LEU A CA 1
ATOM 604 C C . LEU A 1 85 ? -8.136 4.244 12.510 1.00 92.81 85 LEU A C 1
ATOM 606 O O . LEU A 1 85 ? -8.679 3.209 12.897 1.00 92.81 85 LEU A O 1
ATOM 610 N N . VAL A 1 86 ? -8.731 5.432 12.538 1.00 94.19 86 VAL A N 1
ATOM 611 C CA . VAL A 1 86 ? -10.159 5.618 12.819 1.00 94.19 86 VAL A CA 1
ATOM 612 C C . VAL A 1 86 ? -10.993 5.223 11.588 1.00 94.19 86 VAL A C 1
ATOM 614 O O . VAL A 1 86 ? -10.439 5.094 10.491 1.00 94.19 86 VAL A O 1
ATOM 617 N N . PRO A 1 87 ? -12.326 5.047 11.705 1.00 94.69 87 PRO A N 1
ATOM 618 C CA . PRO A 1 87 ? -13.175 4.751 10.558 1.00 94.69 87 PRO A CA 1
ATOM 619 C C . PRO A 1 87 ? -13.001 5.776 9.439 1.00 94.69 87 PRO A C 1
ATOM 621 O O . PRO A 1 87 ? -13.224 6.974 9.633 1.00 94.69 87 PRO A O 1
ATOM 624 N N . GLY A 1 88 ? -12.672 5.309 8.242 1.00 94.00 88 GLY A N 1
ATOM 625 C CA . GLY A 1 88 ? -12.426 6.162 7.089 1.00 94.00 88 GLY A CA 1
ATOM 626 C C . GLY A 1 88 ? -12.049 5.358 5.856 1.00 94.00 88 GLY A C 1
ATOM 627 O O . GLY A 1 88 ? -12.168 4.136 5.837 1.00 94.00 88 GLY A O 1
ATOM 628 N N . THR A 1 89 ? -11.594 6.059 4.823 1.00 94.62 89 THR A N 1
ATOM 629 C CA . THR A 1 89 ? -11.130 5.455 3.565 1.00 94.62 89 THR A CA 1
ATOM 630 C C . THR A 1 89 ? -9.629 5.660 3.418 1.00 94.62 89 THR A C 1
ATOM 632 O O . THR A 1 89 ? -9.123 6.727 3.768 1.00 94.62 89 THR A O 1
ATOM 635 N N . ILE A 1 90 ? -8.922 4.647 2.916 1.00 93.81 90 ILE A N 1
ATOM 636 C CA . ILE A 1 90 ? -7.545 4.794 2.438 1.00 93.81 90 ILE A CA 1
ATOM 637 C C . ILE A 1 90 ? -7.600 4.932 0.919 1.00 93.81 90 ILE A C 1
ATOM 639 O O . ILE A 1 90 ? -8.194 4.087 0.252 1.00 93.81 90 ILE A O 1
ATOM 643 N N . SER A 1 91 ? -6.972 5.972 0.381 1.00 93.62 91 SER A N 1
ATOM 644 C CA . SER A 1 91 ? -6.953 6.251 -1.055 1.00 93.62 91 SER A CA 1
ATOM 645 C C . SER A 1 91 ? -5.524 6.348 -1.568 1.00 93.62 91 SER A C 1
ATOM 647 O O . SER A 1 91 ? -4.658 6.937 -0.919 1.00 93.62 91 SER A O 1
ATOM 649 N N . LEU A 1 92 ? -5.291 5.805 -2.763 1.00 91.88 92 LEU A N 1
ATOM 650 C CA . LEU A 1 92 ? -4.059 6.029 -3.509 1.00 91.88 92 LEU A CA 1
ATOM 651 C C . LEU A 1 92 ? -4.155 7.362 -4.254 1.00 91.88 92 LEU A C 1
ATOM 653 O O . LEU A 1 92 ? -5.007 7.535 -5.123 1.00 91.88 92 LEU A O 1
ATOM 657 N N . ASN A 1 93 ? -3.255 8.281 -3.938 1.00 91.88 93 ASN A N 1
ATOM 658 C CA . ASN A 1 93 ? -3.023 9.485 -4.713 1.00 91.88 93 ASN A CA 1
ATOM 659 C C . ASN A 1 93 ? -1.859 9.265 -5.673 1.00 91.88 93 ASN A C 1
ATOM 661 O O . ASN A 1 93 ? -0.768 8.862 -5.264 1.00 91.88 93 ASN A O 1
ATOM 665 N N . VAL A 1 94 ? -2.094 9.561 -6.944 1.00 91.06 94 VAL A N 1
ATOM 666 C CA . VAL A 1 94 ? -1.112 9.420 -8.015 1.00 91.06 94 VAL A CA 1
ATOM 667 C C . VAL A 1 94 ? -0.844 10.806 -8.587 1.00 91.06 94 VAL A C 1
ATOM 669 O O . VAL A 1 94 ? -1.775 11.575 -8.830 1.00 91.06 94 VAL A O 1
ATOM 672 N N . GLY A 1 95 ? 0.430 11.144 -8.780 1.00 86.44 95 GLY A N 1
ATOM 673 C CA . GLY A 1 95 ? 0.827 12.396 -9.419 1.00 86.44 95 GLY A CA 1
ATOM 674 C C . GLY A 1 95 ? 0.235 12.550 -10.827 1.00 86.44 95 GLY A C 1
ATOM 675 O O . GLY A 1 95 ? -0.208 11.590 -11.448 1.00 86.44 95 GLY A O 1
ATOM 676 N N . ALA A 1 96 ? 0.254 13.774 -11.362 1.00 73.75 96 ALA A N 1
ATOM 677 C CA . ALA A 1 96 ? -0.427 14.119 -12.617 1.00 73.75 96 ALA A CA 1
ATOM 678 C C . ALA A 1 96 ? 0.081 13.375 -13.876 1.00 73.75 96 ALA A C 1
ATOM 680 O O . ALA A 1 96 ? -0.585 13.402 -14.910 1.00 73.75 96 ALA A O 1
ATOM 681 N N . ALA A 1 97 ? 1.251 12.732 -13.810 1.00 75.31 97 ALA A N 1
ATOM 682 C CA . ALA A 1 97 ? 1.769 11.897 -14.886 1.00 75.31 97 ALA A CA 1
ATOM 683 C C . ALA A 1 97 ? 1.191 10.478 -14.776 1.00 75.31 97 ALA A C 1
ATOM 685 O O . ALA A 1 97 ? 1.469 9.760 -13.815 1.00 75.31 97 ALA A O 1
ATOM 686 N N . GLY A 1 98 ? 0.393 10.082 -15.770 1.00 75.06 98 GLY A N 1
ATOM 687 C CA . GLY A 1 98 ? -0.107 8.714 -15.890 1.00 75.06 98 GLY A CA 1
ATOM 688 C C . GLY A 1 98 ? 1.021 7.726 -16.186 1.00 75.06 98 GLY A C 1
ATOM 689 O O . GLY A 1 98 ? 1.975 8.051 -16.893 1.00 75.06 98 GLY A O 1
ATOM 690 N N . ASN A 1 99 ? 0.898 6.519 -15.644 1.00 86.50 99 ASN A N 1
ATOM 691 C CA . ASN A 1 99 ? 1.813 5.411 -15.877 1.00 86.50 99 ASN A CA 1
ATOM 692 C C . ASN A 1 99 ? 0.981 4.138 -16.089 1.00 86.50 99 ASN A C 1
ATOM 694 O O . ASN A 1 99 ? -0.034 3.956 -15.420 1.00 86.50 99 ASN A O 1
ATOM 698 N N . ASP A 1 100 ? 1.399 3.285 -17.023 1.00 87.75 100 ASP A N 1
ATOM 699 C CA . ASP A 1 100 ? 0.662 2.077 -17.417 1.00 87.75 100 ASP A CA 1
ATOM 700 C C . ASP A 1 100 ? 0.822 0.909 -16.425 1.00 87.75 100 ASP A C 1
ATOM 702 O O . ASP A 1 100 ? 0.177 -0.131 -16.568 1.00 87.75 100 ASP A O 1
ATOM 706 N N . GLY A 1 101 ? 1.705 1.055 -15.433 1.00 90.25 101 GLY A N 1
ATOM 707 C CA . GLY A 1 101 ? 1.956 0.029 -14.431 1.00 90.25 101 GLY A CA 1
ATOM 708 C C . GLY A 1 101 ? 0.770 -0.209 -13.495 1.00 90.25 101 GLY A C 1
ATOM 709 O O . GLY A 1 101 ? -0.094 0.644 -13.291 1.00 90.25 101 GLY A O 1
ATOM 710 N N . VAL A 1 102 ? 0.746 -1.396 -12.889 1.00 92.50 102 VAL A N 1
ATOM 711 C CA . VAL A 1 102 ? -0.338 -1.828 -11.994 1.00 92.50 102 VAL A CA 1
ATOM 712 C C . VAL A 1 102 ? 0.244 -2.250 -10.657 1.00 92.50 102 VAL A C 1
ATOM 714 O O . VAL A 1 102 ? 1.123 -3.114 -10.600 1.00 92.50 102 VAL A O 1
ATOM 717 N N . ILE A 1 103 ? -0.290 -1.679 -9.577 1.00 92.69 103 ILE A N 1
ATOM 718 C CA . ILE A 1 103 ? 0.099 -1.988 -8.200 1.00 92.69 103 ILE A CA 1
ATOM 719 C C . ILE A 1 103 ? -1.064 -2.699 -7.509 1.00 92.69 103 ILE A C 1
ATOM 721 O O . ILE A 1 103 ? -2.160 -2.152 -7.399 1.00 92.69 103 ILE A O 1
ATOM 725 N N . GLN A 1 104 ? -0.814 -3.909 -7.018 1.00 93.56 104 GLN A N 1
ATOM 726 C CA . GLN A 1 104 ? -1.721 -4.609 -6.117 1.00 93.56 104 GLN A CA 1
ATOM 727 C C . GLN A 1 104 ? -1.389 -4.224 -4.676 1.00 93.56 104 GLN A C 1
ATOM 729 O O . GLN A 1 104 ? -0.250 -4.386 -4.244 1.00 93.56 104 GLN A O 1
ATOM 734 N N . TRP A 1 105 ? -2.382 -3.755 -3.926 1.00 92.31 105 TRP A N 1
ATOM 735 C CA . TRP A 1 105 ? -2.222 -3.405 -2.516 1.00 92.31 105 TRP A CA 1
ATOM 736 C C . TRP A 1 105 ? -2.698 -4.531 -1.607 1.00 92.31 105 TRP A C 1
ATOM 738 O O . TRP A 1 105 ? -3.720 -5.168 -1.865 1.00 92.31 105 TRP A O 1
ATOM 748 N N . VAL A 1 106 ? -1.959 -4.762 -0.528 1.00 92.19 106 VAL A N 1
ATOM 749 C CA . VAL A 1 106 ? -2.286 -5.749 0.499 1.00 92.19 106 VAL A CA 1
ATOM 750 C C . VAL A 1 106 ? -2.233 -5.082 1.865 1.00 92.19 106 VAL A C 1
ATOM 752 O O . VAL A 1 106 ? -1.302 -4.337 2.177 1.00 92.19 106 VAL A O 1
ATOM 755 N N . ILE A 1 107 ? -3.251 -5.371 2.676 1.00 91.81 107 ILE A N 1
ATOM 756 C CA . ILE A 1 107 ? -3.435 -4.817 4.015 1.00 91.81 107 ILE A CA 1
ATOM 757 C C . ILE A 1 107 ? -3.512 -5.958 5.023 1.00 91.81 107 ILE A C 1
ATOM 759 O O . ILE A 1 107 ? -4.341 -6.858 4.894 1.00 91.81 107 ILE A O 1
ATOM 763 N N . HIS A 1 108 ? -2.683 -5.883 6.058 1.00 91.12 108 HIS A N 1
ATOM 764 C CA . HIS A 1 108 ? -2.810 -6.667 7.279 1.00 91.12 108 HIS A CA 1
ATOM 765 C C . HIS A 1 108 ? -3.252 -5.743 8.409 1.00 91.12 108 HIS A C 1
ATOM 767 O O . HIS A 1 108 ? -2.696 -4.658 8.594 1.00 91.12 108 HIS A O 1
ATOM 773 N N . TRP A 1 109 ? -4.263 -6.165 9.161 1.00 92.88 109 TRP A N 1
ATOM 774 C CA . TRP A 1 109 ? -4.854 -5.349 10.211 1.00 92.88 109 TRP A CA 1
ATOM 775 C C . TRP A 1 109 ? -5.387 -6.204 11.359 1.00 92.88 109 TRP A C 1
ATOM 777 O O . TRP A 1 109 ? -5.623 -7.404 11.209 1.00 92.88 109 TRP A O 1
ATOM 787 N N . ILE A 1 110 ? -5.570 -5.566 12.512 1.00 93.94 110 ILE A N 1
ATOM 788 C CA . ILE A 1 110 ? -6.185 -6.134 13.709 1.00 93.94 110 ILE A CA 1
ATOM 789 C C . ILE A 1 110 ? -7.356 -5.224 14.118 1.00 93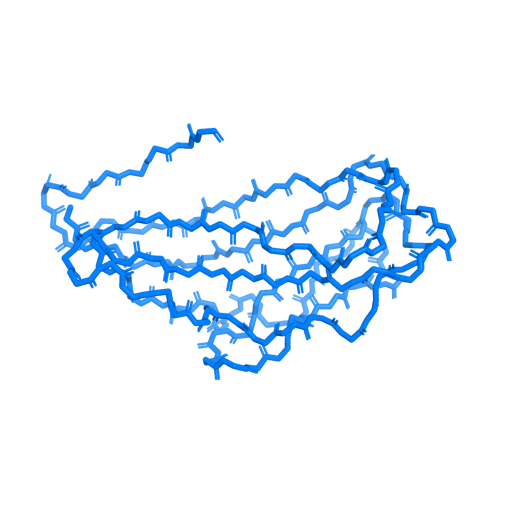.94 110 ILE A C 1
ATOM 791 O O . ILE A 1 110 ? -7.160 -4.010 14.250 1.00 93.94 110 ILE A O 1
ATOM 795 N N . PRO A 1 111 ? -8.571 -5.763 14.331 1.00 95.25 111 PRO A N 1
ATOM 796 C CA . PRO A 1 111 ? -9.683 -4.984 14.870 1.00 95.25 111 PRO A CA 1
ATOM 797 C C . PRO A 1 111 ? -9.367 -4.515 16.295 1.00 95.25 111 PRO A C 1
ATOM 799 O O . PRO A 1 111 ? -8.974 -5.319 17.138 1.00 95.25 111 PRO A O 1
ATOM 802 N N . LEU A 1 112 ? -9.579 -3.227 16.589 1.00 94.50 112 LEU A N 1
ATOM 803 C CA . LEU A 1 112 ? -9.483 -2.684 17.956 1.00 94.50 112 LEU A CA 1
ATOM 804 C C . LEU A 1 112 ? -10.855 -2.525 18.631 1.00 94.50 112 LEU A C 1
ATOM 806 O O . LEU A 1 112 ? -10.941 -2.180 19.807 1.00 94.50 112 LEU A O 1
ATOM 810 N N . SER A 1 113 ? -11.932 -2.783 17.891 1.00 93.06 113 SER A N 1
ATOM 811 C CA . SER A 1 113 ? -13.316 -2.763 18.357 1.00 93.06 113 SER A CA 1
ATOM 812 C C . SER A 1 113 ? -14.104 -3.873 17.662 1.00 93.06 113 SER A C 1
ATOM 814 O O . SER A 1 113 ? -13.797 -4.251 16.534 1.00 93.06 113 SER A O 1
ATOM 816 N N . GLU A 1 114 ? -15.159 -4.369 18.306 1.00 88.38 114 GLU A N 1
ATOM 817 C CA . GLU A 1 114 ? -16.067 -5.372 17.726 1.00 88.38 114 GLU A CA 1
ATOM 818 C C . GLU A 1 114 ? -16.799 -4.869 16.471 1.00 88.38 114 GLU A C 1
ATOM 820 O O . GLU A 1 114 ? -17.261 -5.661 15.659 1.00 88.38 114 GLU A O 1
ATOM 825 N N . GLN A 1 115 ? -16.895 -3.549 16.297 1.00 86.81 115 GLN A N 1
ATOM 826 C CA . GLN A 1 115 ? -17.522 -2.915 15.134 1.00 86.81 115 GLN A CA 1
ATOM 827 C C . GLN A 1 115 ? -16.503 -2.567 14.038 1.00 86.81 115 GLN A C 1
ATOM 829 O O . GLN A 1 115 ? -16.796 -1.765 13.147 1.00 86.81 115 GLN A O 1
ATOM 834 N N . SER A 1 116 ? -15.261 -3.036 14.153 1.00 89.38 116 SER A N 1
ATOM 835 C CA . SER A 1 116 ? -14.206 -2.785 13.171 1.00 89.38 116 SER A CA 1
ATOM 836 C C . SER A 1 116 ? -14.310 -3.748 12.001 1.00 89.38 116 SER A C 1
ATOM 838 O O . SER A 1 116 ? -14.338 -4.958 12.188 1.00 89.38 116 SER A O 1
ATOM 840 N N . ASP A 1 117 ? -14.345 -3.182 10.799 1.00 88.62 117 ASP A N 1
ATOM 841 C CA . ASP A 1 117 ? -14.439 -3.911 9.542 1.00 88.62 117 ASP A CA 1
ATOM 842 C C . ASP A 1 117 ? -13.551 -3.219 8.501 1.00 88.62 117 ASP A C 1
ATOM 844 O O . ASP A 1 117 ? -13.352 -2.000 8.570 1.00 88.62 117 ASP A O 1
ATOM 848 N N . LEU A 1 118 ? -13.010 -3.991 7.561 1.00 83.94 118 LEU A N 1
ATOM 849 C CA . LEU A 1 118 ? -12.220 -3.497 6.439 1.00 83.94 118 LEU A CA 1
ATOM 850 C C . LEU A 1 118 ? -12.881 -3.948 5.140 1.00 83.94 118 LEU A C 1
ATOM 852 O O . LEU A 1 118 ? -12.932 -5.138 4.836 1.00 83.94 118 LEU A O 1
ATOM 856 N N . VAL A 1 119 ? -13.307 -2.975 4.340 1.00 86.19 119 VAL A N 1
ATOM 857 C CA . VAL A 1 119 ? -13.905 -3.212 3.027 1.00 86.19 119 VAL A CA 1
ATOM 858 C C . VAL A 1 119 ? -12.949 -2.707 1.953 1.00 86.19 119 VAL A C 1
ATOM 860 O O . VAL A 1 119 ? -12.531 -1.551 1.984 1.00 86.19 119 VAL A O 1
ATOM 863 N N . LEU A 1 120 ? -12.598 -3.585 1.013 1.00 78.88 120 LEU A N 1
ATOM 864 C CA . LEU A 1 120 ? -11.837 -3.231 -0.184 1.00 78.88 120 LEU A CA 1
ATOM 865 C C . LEU A 1 120 ? -12.828 -2.839 -1.288 1.00 78.88 120 LEU A C 1
ATOM 867 O O . LEU A 1 120 ? -13.794 -3.571 -1.518 1.00 78.88 120 LEU A O 1
ATOM 871 N N . ALA A 1 121 ? -12.601 -1.691 -1.926 1.00 70.44 121 ALA A N 1
ATOM 872 C CA . ALA A 1 121 ? -13.446 -1.130 -2.981 1.00 70.44 121 ALA A CA 1
ATOM 873 C C . ALA A 1 121 ? -12.687 -1.033 -4.307 1.00 70.44 121 ALA A C 1
ATOM 875 O O . ALA A 1 121 ? -11.457 -0.801 -4.257 1.00 70.44 121 ALA A O 1
#

Organism: NCBI:txid412755

pLDDT: mean 89.16, std 5.73, range [70.06, 95.25]